Protein AF-G5AAS0-F1 (afdb_monomer_lite)

Foldseek 3Di:
DVVVVVVVVVVVVCVVLVVQPDLVCPCSSPDDDDDDPPDDDDPDDDDDRDCPFFDADPVRHFAKDFDFDWDDVVVVIDTDWAQDPPPVPRDTGTQMDTAGPPDDNVRRHVSSCCVRVVD

pLDDT: mean 81.59, std 11.43, range [56.44, 96.56]

Radius of gyration: 17.6 Å; chains: 1; bounding box: 42×34×51 Å

Secondary structure (DSSP, 8-state):
-HHHHHHHHHHHHHHHHHTT-BTTBTTTT-------TT-----------SSTTB-B-TTSPBPEEE---B--GGGT--B--EEPS-TTT--EE--EEEPBTT--HHHHHHHHHHHHH--

Structure (mmCIF, N/CA/C/O backbone):
data_AF-G5AAS0-F1
#
_entry.id   AF-G5AAS0-F1
#
loop_
_atom_site.group_PDB
_atom_site.id
_atom_site.type_symbol
_atom_site.label_atom_id
_atom_site.label_alt_id
_atom_site.label_comp_id
_atom_site.label_asym_id
_atom_site.label_entity_id
_atom_site.label_seq_id
_atom_site.pdbx_PDB_ins_code
_atom_site.Cartn_x
_atom_site.Cartn_y
_atom_site.Cartn_z
_atom_site.occupancy
_atom_site.B_iso_or_equiv
_atom_site.auth_seq_id
_atom_site.auth_comp_id
_atom_site.auth_asym_id
_atom_site.auth_atom_id
_atom_site.pdbx_PDB_model_num
ATOM 1 N N . LEU A 1 1 ? -6.995 14.935 20.006 1.00 58.88 1 LEU A N 1
ATOM 2 C CA . LEU A 1 1 ? -5.768 15.467 20.658 1.00 58.88 1 LEU A CA 1
ATOM 3 C C . LEU A 1 1 ? -5.071 14.460 21.585 1.00 58.88 1 LEU A C 1
ATOM 5 O O . LEU A 1 1 ? -3.894 14.209 21.370 1.00 58.88 1 LEU A O 1
ATOM 9 N N . LYS A 1 2 ? -5.750 13.824 22.557 1.00 69.69 2 LYS A N 1
ATOM 10 C CA . LYS A 1 2 ? -5.108 12.849 23.477 1.00 69.69 2 LYS A CA 1
ATOM 11 C C . LYS A 1 2 ? -4.458 11.636 22.783 1.00 69.69 2 LYS A C 1
ATOM 13 O O . LYS A 1 2 ? -3.376 11.229 23.184 1.00 69.69 2 LYS A O 1
ATOM 18 N N . GLN A 1 3 ? -5.085 11.075 21.743 1.00 65.00 3 GLN A N 1
ATOM 19 C CA . GLN A 1 3 ? -4.512 9.955 20.975 1.00 65.00 3 GLN A CA 1
ATOM 20 C C . GLN A 1 3 ? -3.241 10.347 20.219 1.00 65.00 3 GLN A C 1
ATOM 22 O O . GLN A 1 3 ? -2.258 9.625 20.298 1.00 65.00 3 GLN A O 1
ATOM 27 N N . LEU A 1 4 ? -3.235 11.506 19.553 1.00 66.12 4 LEU A N 1
ATOM 28 C CA . LEU A 1 4 ? -2.050 12.005 18.848 1.00 66.12 4 LEU A CA 1
ATOM 29 C C . LEU A 1 4 ? -0.870 12.184 19.808 1.00 66.12 4 LEU A C 1
ATOM 31 O O . LEU A 1 4 ? 0.229 11.744 19.508 1.00 66.12 4 LEU A O 1
ATOM 35 N N . ARG A 1 5 ? -1.113 12.726 21.009 1.00 76.19 5 ARG A N 1
ATOM 36 C CA . ARG A 1 5 ? -0.064 12.867 22.028 1.00 76.19 5 ARG A CA 1
ATOM 37 C C . ARG A 1 5 ? 0.500 11.511 22.480 1.00 76.19 5 ARG A C 1
ATOM 39 O O . ARG A 1 5 ? 1.712 11.368 22.553 1.00 76.19 5 ARG A O 1
ATOM 46 N N . LYS A 1 6 ? -0.354 10.502 22.695 1.00 79.19 6 LYS A N 1
ATOM 47 C CA . LYS A 1 6 ? 0.100 9.129 22.995 1.00 79.19 6 LYS A CA 1
ATOM 48 C C . LYS A 1 6 ? 0.942 8.530 21.865 1.00 79.19 6 LYS A C 1
ATOM 50 O O . LYS A 1 6 ? 1.902 7.820 22.140 1.00 79.19 6 LYS A O 1
ATOM 55 N N . VAL A 1 7 ? 0.584 8.801 20.609 1.00 74.44 7 VAL A N 1
ATOM 56 C CA . VAL A 1 7 ? 1.357 8.351 19.441 1.00 74.44 7 VAL A CA 1
ATOM 57 C C . VAL A 1 7 ? 2.729 9.025 19.408 1.00 74.44 7 VAL A C 1
ATOM 59 O O . VAL A 1 7 ? 3.719 8.332 19.206 1.00 74.44 7 VAL A O 1
ATOM 62 N N . GLU A 1 8 ? 2.818 10.330 19.673 1.00 78.19 8 GLU A N 1
ATOM 63 C CA . GLU A 1 8 ? 4.103 11.045 19.745 1.00 78.19 8 GLU A CA 1
ATOM 64 C C . GLU A 1 8 ? 4.990 10.556 20.902 1.00 78.19 8 GLU A C 1
ATOM 66 O O . GLU A 1 8 ? 6.176 10.289 20.713 1.00 78.19 8 GLU A O 1
ATOM 71 N N . GLU A 1 9 ? 4.416 10.341 22.089 1.00 84.94 9 GLU A N 1
ATOM 72 C CA . GLU A 1 9 ? 5.125 9.745 23.231 1.00 84.94 9 GLU A CA 1
ATOM 73 C C . GLU A 1 9 ? 5.651 8.338 22.909 1.00 84.94 9 GLU A C 1
ATOM 75 O O . GLU A 1 9 ? 6.743 7.959 23.337 1.00 84.94 9 GLU A O 1
ATOM 80 N N . GLN A 1 10 ? 4.887 7.558 22.142 1.00 78.50 10 GLN A N 1
ATOM 81 C CA . GLN A 1 10 ? 5.294 6.231 21.696 1.00 78.50 10 GLN A CA 1
ATOM 82 C C . GLN A 1 10 ? 6.406 6.308 20.636 1.00 78.50 10 GLN A C 1
ATOM 84 O O . GLN A 1 10 ? 7.399 5.594 20.764 1.00 78.50 10 GLN A O 1
ATOM 89 N N . ARG A 1 11 ? 6.310 7.232 19.668 1.00 74.56 11 ARG A N 1
ATOM 90 C CA . ARG A 1 11 ? 7.353 7.499 18.657 1.00 74.56 11 ARG A CA 1
ATOM 91 C C . ARG A 1 11 ? 8.693 7.855 19.293 1.00 74.56 11 ARG A C 1
ATOM 93 O O . ARG A 1 11 ? 9.719 7.336 18.865 1.00 74.56 11 ARG A O 1
ATOM 100 N N . LEU A 1 12 ? 8.683 8.671 20.349 1.00 79.44 12 LEU A N 1
ATOM 101 C CA . LEU A 1 12 ? 9.891 9.018 21.102 1.00 79.44 12 LEU A CA 1
ATOM 102 C C . LEU A 1 12 ? 10.565 7.789 21.731 1.00 79.44 12 LEU A C 1
ATOM 104 O O . LEU A 1 12 ? 11.788 7.689 21.734 1.00 79.44 12 LEU A O 1
ATOM 108 N N . LYS A 1 13 ? 9.778 6.828 22.229 1.00 80.44 13 LYS A N 1
ATOM 109 C CA . LYS A 1 13 ? 10.299 5.566 22.785 1.00 80.44 13 LYS A CA 1
ATOM 110 C C . LYS A 1 13 ? 10.826 4.616 21.710 1.00 80.44 13 LYS A C 1
ATOM 112 O O . LYS A 1 13 ? 11.687 3.794 22.005 1.00 80.44 13 LYS A O 1
ATOM 117 N N . ASP A 1 14 ? 10.308 4.718 20.490 1.00 74.62 14 ASP A N 1
ATOM 118 C CA . ASP A 1 14 ? 10.692 3.874 19.358 1.00 74.62 14 ASP A CA 1
ATOM 119 C C . ASP A 1 14 ? 11.914 4.409 18.585 1.00 74.62 14 ASP A C 1
ATOM 121 O O . ASP A 1 14 ? 12.536 3.651 17.839 1.00 74.62 14 ASP A O 1
ATOM 125 N N . LEU A 1 15 ? 12.320 5.668 18.810 1.00 75.31 15 LEU A N 1
ATOM 126 C CA . LEU A 1 15 ? 13.506 6.295 18.201 1.00 75.31 15 LEU A CA 1
ATOM 127 C C . LEU A 1 15 ? 14.783 5.434 18.275 1.00 75.31 15 LEU A C 1
ATOM 129 O O . LEU A 1 15 ? 15.425 5.266 17.238 1.00 75.31 15 LEU A O 1
ATOM 133 N N . PRO A 1 16 ? 15.158 4.830 19.424 1.00 74.62 16 PRO A N 1
ATOM 134 C CA . PRO A 1 16 ? 16.357 3.992 19.501 1.00 74.62 16 PRO A CA 1
ATOM 135 C C . PRO A 1 16 ? 16.281 2.739 18.616 1.00 74.62 16 PRO A C 1
ATOM 137 O O . PRO A 1 16 ? 17.298 2.302 18.085 1.00 74.62 16 PRO A O 1
ATOM 140 N N . LYS A 1 17 ? 15.079 2.179 18.411 1.00 69.88 17 LYS A N 1
ATOM 141 C CA . LYS A 1 17 ? 14.856 1.013 17.539 1.00 69.88 17 LYS A CA 1
ATOM 142 C C . LYS A 1 17 ? 14.802 1.373 16.057 1.00 69.88 17 LYS A C 1
ATOM 144 O O . LYS A 1 17 ? 15.047 0.513 15.216 1.00 69.88 17 LYS A O 1
ATOM 149 N N . MET A 1 18 ? 14.540 2.634 15.708 1.00 64.81 18 MET A N 1
ATOM 150 C CA . MET A 1 18 ? 14.600 3.061 14.306 1.00 64.81 18 MET A CA 1
ATOM 151 C C . MET A 1 18 ? 16.012 2.915 13.718 1.00 64.81 18 MET A C 1
ATOM 153 O O . MET A 1 18 ? 16.142 2.626 12.532 1.00 64.81 18 MET A O 1
ATOM 157 N N . GLY A 1 19 ? 17.061 3.031 14.542 1.00 64.75 19 GLY A N 1
ATOM 158 C CA . GLY A 1 19 ? 18.450 2.808 14.122 1.00 64.75 19 GLY A CA 1
ATOM 159 C C . GLY A 1 19 ? 18.798 1.345 13.815 1.00 64.75 19 GLY A C 1
ATOM 160 O O . GLY A 1 19 ? 19.722 1.092 13.047 1.00 64.75 19 GLY A O 1
ATOM 161 N N . SER A 1 20 ? 18.049 0.378 14.361 1.00 64.12 20 SER A N 1
ATOM 162 C CA . SER A 1 20 ? 18.234 -1.059 14.092 1.00 64.12 20 SER A CA 1
ATOM 163 C C . SER A 1 20 ? 17.475 -1.558 12.857 1.00 64.12 20 SER A C 1
ATOM 165 O O . SER A 1 20 ? 17.604 -2.723 12.476 1.00 64.12 20 SER A O 1
ATOM 167 N N . VAL A 1 21 ? 16.691 -0.693 12.206 1.00 62.81 21 VAL A N 1
ATOM 168 C CA . VAL A 1 21 ? 15.961 -1.040 10.983 1.00 62.81 21 VAL A CA 1
ATOM 169 C C . VAL A 1 21 ? 16.899 -0.951 9.793 1.00 62.81 21 VAL A C 1
ATOM 171 O O . VAL A 1 21 ? 17.260 0.131 9.333 1.00 62.81 21 VAL A O 1
ATOM 174 N N . THR A 1 22 ? 17.259 -2.103 9.241 1.00 64.56 22 THR A N 1
ATOM 175 C CA . THR A 1 22 ? 17.986 -2.170 7.975 1.00 64.56 22 THR A CA 1
ATOM 176 C C . THR A 1 22 ? 17.201 -3.002 6.975 1.00 64.56 22 THR A C 1
ATOM 178 O O . THR A 1 22 ? 16.403 -3.858 7.345 1.00 64.56 22 THR A O 1
ATOM 181 N N . LYS A 1 23 ? 17.473 -2.819 5.679 1.00 62.03 23 LYS A N 1
ATOM 182 C CA . LYS A 1 23 ? 16.909 -3.697 4.638 1.00 62.03 23 LYS A CA 1
ATOM 183 C C . LYS A 1 23 ? 17.370 -5.158 4.761 1.00 62.03 23 LYS A C 1
ATOM 185 O O . LYS A 1 23 ? 16.825 -6.008 4.071 1.00 62.03 23 LYS A O 1
ATOM 190 N N . ARG A 1 24 ? 18.391 -5.436 5.584 1.00 62.88 24 ARG A N 1
ATOM 191 C CA . ARG A 1 24 ? 18.925 -6.782 5.836 1.00 62.88 24 ARG A CA 1
ATOM 192 C C . ARG A 1 24 ? 18.243 -7.468 7.025 1.00 62.88 24 ARG A C 1
ATOM 194 O O . ARG A 1 24 ? 18.218 -8.688 7.064 1.00 62.88 24 ARG A O 1
ATOM 201 N N . THR A 1 25 ? 17.685 -6.691 7.953 1.00 65.50 25 THR A N 1
ATOM 202 C CA . THR A 1 25 ? 17.013 -7.155 9.178 1.00 65.50 25 THR A CA 1
ATOM 203 C C . THR A 1 25 ? 15.619 -6.518 9.263 1.00 65.50 25 THR A C 1
ATOM 205 O O . THR A 1 25 ? 15.426 -5.513 9.959 1.00 65.50 25 THR A O 1
ATOM 208 N N . PRO A 1 26 ? 14.636 -7.043 8.502 1.00 61.72 26 PRO A N 1
ATOM 209 C CA . PRO A 1 26 ? 13.294 -6.456 8.399 1.00 61.72 26 PRO A CA 1
ATOM 210 C C . PRO A 1 26 ? 12.490 -6.547 9.709 1.00 61.72 26 PRO A C 1
ATOM 212 O O . PRO A 1 26 ? 11.429 -5.944 9.845 1.00 61.72 26 PRO A O 1
ATOM 215 N N . ASP A 1 27 ? 12.994 -7.292 10.685 1.00 68.75 27 ASP A N 1
ATOM 216 C CA . ASP A 1 27 ? 12.427 -7.538 12.002 1.00 68.75 27 ASP A CA 1
ATOM 217 C C . ASP A 1 27 ? 12.961 -6.607 13.101 1.00 68.75 27 ASP A C 1
ATOM 219 O O . ASP A 1 27 ? 12.509 -6.710 14.238 1.00 68.75 27 ASP A O 1
ATOM 223 N N . GLY A 1 28 ? 13.842 -5.648 12.788 1.00 67.81 28 GLY A N 1
ATOM 224 C CA . GLY A 1 28 ? 14.467 -4.760 13.783 1.00 67.81 28 GLY A CA 1
ATOM 225 C C . GLY A 1 28 ? 13.495 -3.920 14.634 1.00 67.81 28 GLY A C 1
ATOM 226 O O . GLY A 1 28 ? 13.871 -3.433 15.698 1.00 67.81 28 GLY A O 1
ATOM 227 N N . MET A 1 29 ? 12.234 -3.773 14.205 1.00 71.00 29 MET A N 1
ATOM 228 C CA . MET A 1 29 ? 11.169 -3.122 14.988 1.00 71.00 29 MET A CA 1
ATOM 229 C C . MET A 1 29 ? 10.357 -4.083 15.868 1.00 71.00 29 MET A C 1
ATOM 231 O O . MET A 1 29 ? 9.565 -3.620 16.695 1.00 71.00 29 MET A O 1
ATOM 235 N N . ARG A 1 30 ? 10.513 -5.406 15.716 1.00 74.75 30 ARG A N 1
ATOM 236 C CA . ARG A 1 30 ? 9.763 -6.389 16.506 1.00 74.75 30 ARG A CA 1
ATOM 237 C C . ARG A 1 30 ? 10.112 -6.248 17.989 1.00 74.75 30 ARG A C 1
ATOM 239 O O . ARG A 1 30 ? 11.213 -5.852 18.389 1.00 74.75 30 ARG A O 1
ATOM 246 N N . ARG A 1 31 ? 9.120 -6.512 18.832 1.00 76.50 31 ARG A N 1
ATOM 247 C CA . ARG A 1 31 ? 9.295 -6.630 20.279 1.00 76.50 31 ARG A CA 1
ATOM 248 C C . ARG A 1 31 ? 9.117 -8.092 20.633 1.00 76.50 31 ARG A C 1
ATOM 250 O O . ARG A 1 31 ? 8.169 -8.709 20.153 1.00 76.50 31 ARG A O 1
ATOM 257 N N . GLU A 1 32 ? 10.019 -8.612 21.451 1.00 79.00 32 GLU A N 1
ATOM 258 C CA . GLU A 1 32 ? 9.783 -9.887 22.111 1.00 79.00 32 GLU A CA 1
ATOM 259 C C . GLU A 1 32 ? 8.603 -9.707 23.065 1.00 79.00 32 GLU A C 1
ATOM 261 O O . GLU A 1 32 ? 8.519 -8.722 23.805 1.00 79.00 32 GLU A O 1
ATOM 266 N N . ILE A 1 33 ? 7.639 -10.614 22.954 1.00 82.38 33 ILE A N 1
ATOM 267 C CA . ILE A 1 33 ? 6.451 -10.662 23.797 1.00 82.38 33 ILE A CA 1
ATOM 268 C C . ILE A 1 33 ? 6.447 -12.051 24.415 1.00 82.38 33 ILE A C 1
ATOM 270 O O . ILE A 1 33 ? 6.367 -13.042 23.689 1.00 82.38 33 ILE A O 1
ATOM 274 N N . GLU A 1 34 ? 6.526 -12.107 25.741 1.00 89.06 34 GLU A N 1
ATOM 275 C CA . GLU A 1 34 ? 6.432 -1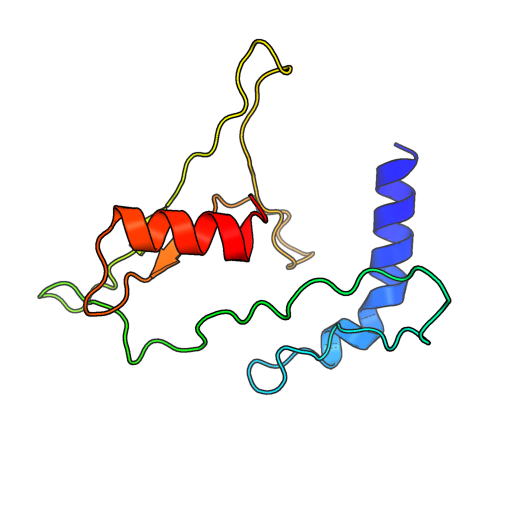3.361 26.482 1.00 89.06 34 GLU A CA 1
ATOM 276 C C . GLU A 1 34 ? 5.054 -14.008 26.260 1.00 89.06 34 GLU A C 1
ATOM 278 O O . GLU A 1 34 ? 4.031 -13.327 26.424 1.00 89.06 34 GLU A O 1
ATOM 283 N N . PRO A 1 35 ? 4.986 -15.298 25.879 1.00 90.44 35 PRO A N 1
ATOM 284 C CA . PRO A 1 35 ? 3.715 -15.981 25.681 1.00 90.44 35 PRO A CA 1
ATOM 285 C C . PRO A 1 35 ? 2.860 -16.010 26.955 1.00 90.44 35 PRO A C 1
ATOM 287 O O . PRO A 1 35 ? 3.349 -16.313 28.041 1.00 90.44 35 PRO A O 1
ATOM 290 N N . TYR A 1 36 ? 1.555 -15.761 26.814 1.00 89.94 36 TYR A N 1
ATOM 291 C CA . TYR A 1 36 ? 0.582 -15.855 27.910 1.00 89.94 36 TYR A CA 1
ATOM 292 C C . TYR A 1 36 ? -0.665 -16.664 27.507 1.00 89.94 36 TYR A C 1
ATOM 294 O O . TYR A 1 36 ? -0.988 -16.753 26.315 1.00 89.94 36 TYR A O 1
ATOM 302 N N . PRO A 1 37 ? -1.389 -17.274 28.470 1.00 92.62 37 PRO A N 1
ATOM 303 C CA . PRO A 1 37 ? -2.573 -18.079 28.174 1.00 92.62 37 PRO A CA 1
ATOM 304 C C . PRO A 1 37 ? -3.627 -17.295 27.379 1.00 92.62 37 PRO A C 1
ATOM 306 O O . PRO A 1 37 ? -4.013 -16.192 27.759 1.00 92.62 37 PRO A O 1
ATOM 309 N N . GLY A 1 38 ? -4.098 -17.868 26.268 1.00 91.62 38 GLY A N 1
ATOM 310 C CA . GLY A 1 38 ? -5.077 -17.231 25.376 1.00 91.62 38 GLY A CA 1
ATOM 311 C C . GLY A 1 38 ? -4.490 -16.266 24.335 1.00 91.62 38 GLY A C 1
ATOM 312 O O . GLY A 1 38 ? -5.255 -15.686 23.561 1.00 91.62 38 GLY A O 1
ATOM 313 N N . MET A 1 39 ? -3.162 -16.104 24.270 1.00 88.62 39 MET A N 1
ATOM 314 C CA . MET A 1 39 ? -2.500 -15.286 23.250 1.00 88.62 39 MET A CA 1
ATOM 315 C C . MET A 1 39 ? -2.773 -15.828 21.838 1.00 88.62 39 MET A C 1
ATOM 317 O O . MET A 1 39 ? -2.477 -16.980 21.526 1.00 88.62 39 MET A O 1
ATOM 321 N N . LYS A 1 40 ? -3.308 -14.974 20.957 1.00 85.94 40 LYS A N 1
ATOM 322 C CA . LYS A 1 40 ? -3.434 -15.267 19.523 1.00 85.94 40 LYS A CA 1
ATOM 323 C C . LYS A 1 40 ? -2.193 -14.761 18.797 1.00 85.94 40 LYS A C 1
ATOM 325 O O . LYS A 1 40 ? -1.903 -13.569 18.839 1.00 85.94 40 LYS A O 1
ATOM 330 N N . VAL A 1 41 ? -1.490 -15.657 18.112 1.00 79.44 41 VAL A N 1
ATOM 331 C CA . VAL A 1 41 ? -0.336 -15.306 17.277 1.00 79.44 41 VAL A CA 1
ATOM 332 C C . VAL A 1 41 ? -0.820 -15.115 15.848 1.00 79.44 41 VAL A C 1
ATOM 334 O O . VAL A 1 41 ? -1.316 -16.053 15.225 1.00 79.44 41 VAL A O 1
ATOM 337 N N . ALA A 1 42 ? -0.713 -13.890 15.335 1.00 74.50 42 ALA A N 1
ATOM 338 C CA . ALA A 1 42 ? -0.946 -13.644 13.919 1.00 74.50 42 ALA A CA 1
ATOM 339 C C . ALA A 1 42 ? 0.140 -14.362 13.095 1.00 74.50 42 ALA A C 1
ATOM 341 O O . ALA A 1 42 ? 1.303 -14.373 13.512 1.00 74.50 42 ALA A O 1
ATOM 342 N N . PRO A 1 43 ? -0.201 -14.961 11.940 1.00 70.69 43 PRO A N 1
ATOM 343 C CA . PRO A 1 43 ? 0.804 -15.539 11.060 1.00 70.69 43 PRO A CA 1
ATOM 344 C C . PRO A 1 43 ? 1.822 -14.468 10.660 1.00 70.69 43 PRO A C 1
ATOM 346 O O . PRO A 1 43 ? 1.471 -13.307 10.441 1.00 70.69 43 PRO A O 1
ATOM 349 N N . THR A 1 44 ? 3.092 -14.863 10.564 1.00 67.56 44 THR A N 1
ATOM 350 C CA . THR A 1 44 ? 4.133 -13.950 10.091 1.00 67.56 44 THR A CA 1
ATOM 351 C C . THR A 1 44 ? 3.885 -13.651 8.618 1.00 67.56 44 THR A C 1
ATOM 353 O O . THR A 1 44 ? 4.084 -14.515 7.770 1.00 67.56 44 THR A O 1
ATOM 356 N N . LEU A 1 45 ? 3.456 -12.426 8.321 1.00 63.72 45 LEU A N 1
ATOM 357 C CA . LEU A 1 45 ? 3.430 -11.907 6.960 1.00 63.72 45 LEU A CA 1
ATOM 358 C C . LEU A 1 45 ? 4.833 -11.408 6.608 1.00 63.72 45 LEU A C 1
ATOM 360 O O . LEU A 1 45 ? 5.473 -10.707 7.398 1.00 63.72 45 LEU A O 1
ATOM 364 N N . THR A 1 46 ? 5.323 -11.800 5.439 1.00 61.47 46 THR A N 1
ATOM 365 C CA . THR A 1 46 ? 6.596 -11.340 4.883 1.00 61.47 46 THR A CA 1
ATOM 366 C C . THR A 1 46 ? 6.314 -10.552 3.621 1.00 61.47 46 THR A C 1
ATOM 368 O O . THR A 1 46 ? 5.598 -11.046 2.754 1.00 61.47 46 THR A O 1
ATOM 371 N N . SER A 1 47 ? 6.898 -9.364 3.506 1.00 61.84 47 SER A N 1
ATOM 372 C CA . SER A 1 47 ? 6.884 -8.623 2.248 1.00 61.84 47 SER A CA 1
ATOM 373 C C . SER A 1 47 ? 7.928 -9.167 1.287 1.00 61.84 47 SER A C 1
ATOM 375 O O . SER A 1 47 ? 9.004 -9.601 1.710 1.00 61.84 47 SER A O 1
ATOM 377 N N . ASN A 1 48 ? 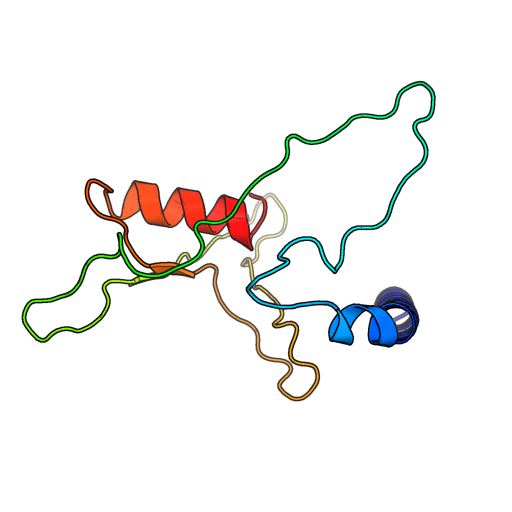7.641 -9.084 -0.009 1.00 64.75 48 ASN A N 1
ATOM 378 C CA . ASN A 1 48 ? 8.641 -9.345 -1.036 1.00 64.75 48 ASN A CA 1
ATOM 379 C C . ASN A 1 48 ? 9.715 -8.249 -0.973 1.00 64.75 48 ASN A C 1
ATOM 381 O O . ASN A 1 48 ? 9.449 -7.065 -1.188 1.00 64.75 48 ASN A O 1
ATOM 385 N N . ILE A 1 49 ? 10.950 -8.635 -0.644 1.00 65.44 49 ILE A N 1
ATOM 386 C CA . ILE A 1 49 ? 12.081 -7.709 -0.556 1.00 65.44 49 ILE A CA 1
ATOM 387 C C . ILE A 1 49 ? 12.921 -7.845 -1.820 1.00 65.44 49 ILE A C 1
ATOM 389 O O . ILE A 1 49 ? 13.495 -8.894 -2.091 1.00 65.44 49 ILE A O 1
ATOM 393 N N . GLY A 1 50 ? 13.056 -6.747 -2.559 1.00 70.31 50 GLY A N 1
ATOM 394 C CA . GLY A 1 50 ? 13.912 -6.682 -3.740 1.00 70.31 50 GLY A CA 1
ATOM 395 C C . GLY A 1 50 ? 13.155 -6.255 -4.988 1.00 70.31 50 GLY A C 1
ATOM 396 O O . GLY A 1 50 ? 12.042 -5.742 -4.920 1.00 70.31 50 GLY A O 1
ATOM 397 N N . ARG A 1 51 ? 13.826 -6.382 -6.134 1.00 81.25 51 ARG A N 1
ATOM 398 C CA . ARG A 1 51 ? 13.285 -6.017 -7.455 1.00 81.25 51 ARG A CA 1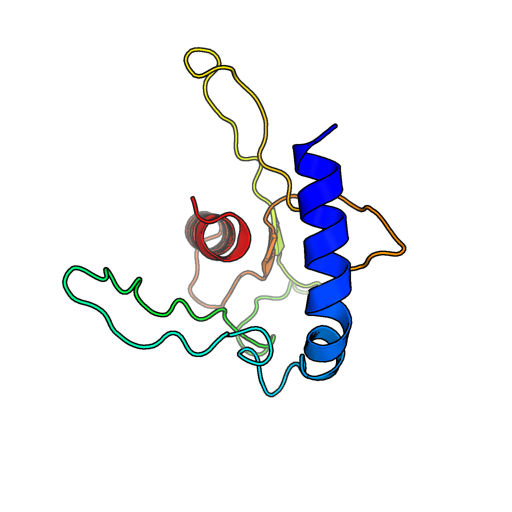
ATOM 399 C C . ARG A 1 51 ? 13.555 -7.079 -8.522 1.00 81.25 51 ARG A C 1
ATOM 401 O O . ARG A 1 51 ? 13.250 -6.835 -9.681 1.00 81.25 51 ARG A O 1
ATOM 408 N N . ALA A 1 52 ? 14.165 -8.205 -8.145 1.00 81.44 52 ALA A N 1
ATOM 409 C CA . ALA A 1 52 ? 14.606 -9.235 -9.084 1.00 81.44 52 ALA A CA 1
ATOM 410 C C . ALA A 1 52 ? 13.427 -9.824 -9.868 1.00 81.44 52 ALA A C 1
ATOM 412 O O . ALA A 1 52 ? 13.520 -9.993 -11.078 1.00 81.44 52 ALA A O 1
ATOM 413 N N . ASP A 1 53 ? 12.301 -10.023 -9.185 1.00 84.31 53 ASP A N 1
ATOM 414 C CA . ASP A 1 53 ? 11.104 -10.614 -9.777 1.00 84.31 53 ASP A CA 1
ATOM 415 C C . ASP A 1 53 ? 10.116 -9.571 -10.313 1.00 84.31 53 ASP A C 1
ATOM 417 O O . ASP A 1 53 ? 9.071 -9.944 -10.840 1.00 84.31 53 ASP A O 1
ATOM 421 N N . GLN A 1 54 ? 10.428 -8.272 -10.250 1.00 87.62 54 GLN A N 1
ATOM 422 C CA . GLN A 1 54 ? 9.517 -7.217 -10.705 1.00 87.62 54 GLN A CA 1
ATOM 423 C C . GLN A 1 54 ? 9.487 -7.097 -12.229 1.00 87.62 54 GLN A C 1
ATOM 425 O O . GLN A 1 54 ? 10.462 -7.370 -12.927 1.00 87.62 54 GLN A O 1
ATOM 430 N N . ARG A 1 55 ? 8.345 -6.661 -12.753 1.00 90.81 55 ARG A N 1
ATOM 431 C CA . ARG A 1 55 ? 8.132 -6.389 -14.170 1.00 90.81 55 ARG A CA 1
ATOM 432 C C . ARG A 1 55 ? 8.599 -4.993 -14.535 1.00 90.81 55 ARG A C 1
ATOM 434 O O . ARG A 1 55 ? 8.411 -4.023 -13.793 1.00 90.81 55 ARG A O 1
ATOM 441 N N . PHE A 1 56 ? 9.121 -4.904 -15.748 1.00 91.62 56 PHE A N 1
ATOM 442 C CA . PHE A 1 56 ? 9.568 -3.665 -16.352 1.00 91.62 56 PHE A CA 1
ATOM 443 C C . PHE A 1 56 ? 8.893 -3.484 -17.712 1.00 91.62 56 PHE A C 1
ATOM 445 O O . PHE A 1 56 ? 8.611 -4.454 -18.416 1.00 91.62 56 PHE A O 1
ATOM 452 N N . THR A 1 57 ? 8.598 -2.238 -18.059 1.00 90.88 57 THR A N 1
ATOM 453 C CA . THR A 1 57 ? 8.183 -1.829 -19.397 1.00 90.88 57 THR A CA 1
ATOM 454 C C . THR A 1 57 ? 9.364 -1.941 -20.367 1.00 90.88 57 THR A C 1
ATOM 456 O O . THR A 1 57 ? 10.512 -2.104 -19.953 1.00 90.88 57 THR A O 1
ATOM 459 N N . ALA A 1 58 ? 9.097 -1.877 -21.675 1.00 91.06 58 ALA A N 1
ATOM 460 C CA . ALA A 1 58 ? 10.127 -2.062 -22.705 1.00 91.06 58 ALA A CA 1
ATOM 461 C C . ALA A 1 58 ? 11.268 -1.025 -22.633 1.00 91.06 58 ALA A C 1
ATOM 463 O O . ALA A 1 58 ? 12.397 -1.316 -23.010 1.00 91.06 58 ALA A O 1
ATOM 464 N N . ASP A 1 59 ? 10.979 0.167 -22.115 1.00 94.38 59 ASP A N 1
ATOM 465 C CA . ASP A 1 59 ? 11.921 1.257 -21.845 1.00 94.38 59 ASP A CA 1
ATOM 466 C C . ASP A 1 59 ? 12.625 1.138 -20.477 1.00 94.38 59 ASP A C 1
ATOM 468 O O . ASP A 1 59 ? 13.367 2.032 -20.077 1.00 94.38 59 ASP A O 1
ATOM 472 N N . GLY A 1 60 ? 12.414 0.040 -19.743 1.00 90.12 60 GLY A N 1
ATOM 473 C CA . GLY A 1 60 ? 13.040 -0.216 -18.443 1.00 90.12 60 GLY A CA 1
ATOM 474 C C . GLY A 1 60 ? 12.347 0.464 -17.258 1.00 90.12 60 GLY A C 1
ATOM 475 O O . GLY A 1 60 ? 12.846 0.401 -16.131 1.00 90.12 60 GLY A O 1
ATOM 476 N N . GLY A 1 61 ? 11.191 1.095 -17.474 1.00 90.38 61 GLY A N 1
ATOM 477 C CA . GLY A 1 61 ? 10.352 1.633 -16.408 1.00 90.38 61 GLY A CA 1
ATOM 478 C C . GLY A 1 61 ? 9.770 0.518 -15.540 1.00 90.38 61 GLY A C 1
ATOM 479 O O . GLY A 1 61 ? 9.337 -0.519 -16.029 1.00 90.38 61 GLY A O 1
ATOM 480 N N . ARG A 1 62 ? 9.743 0.695 -14.217 1.00 90.44 62 ARG A N 1
ATOM 481 C CA . ARG A 1 62 ? 9.131 -0.311 -13.342 1.00 90.44 62 ARG A CA 1
ATOM 482 C C . ARG A 1 62 ? 7.611 -0.264 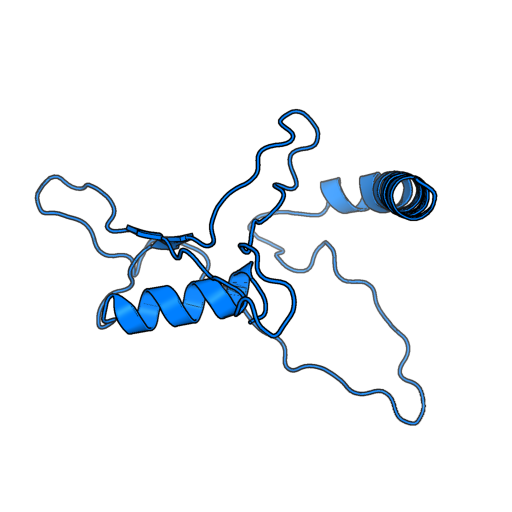-13.470 1.00 90.44 62 ARG A C 1
ATOM 484 O O . ARG A 1 62 ? 7.018 0.797 -13.292 1.00 90.44 62 ARG A O 1
ATOM 491 N N . MET A 1 63 ? 6.985 -1.419 -13.675 1.00 92.25 63 MET A N 1
ATOM 492 C CA . MET A 1 63 ? 5.531 -1.522 -13.611 1.00 92.25 63 MET A CA 1
ATOM 493 C C . MET A 1 63 ? 5.075 -1.517 -12.153 1.00 92.25 63 MET A C 1
ATOM 495 O O . MET A 1 63 ? 5.526 -2.333 -11.347 1.00 92.25 63 MET A O 1
ATOM 499 N N . THR A 1 64 ? 4.191 -0.582 -11.823 1.00 91.88 64 THR A N 1
ATOM 500 C CA . THR A 1 64 ? 3.669 -0.399 -10.469 1.00 91.88 64 THR A CA 1
ATOM 501 C C . THR A 1 64 ? 2.168 -0.208 -10.482 1.00 91.88 64 THR A C 1
ATOM 503 O O . THR A 1 64 ? 1.619 0.433 -11.379 1.00 91.88 64 THR A O 1
ATOM 506 N N . GLU A 1 65 ? 1.532 -0.680 -9.429 1.00 91.50 65 GLU A N 1
ATOM 507 C CA . GLU A 1 65 ? 0.118 -0.531 -9.145 1.00 91.50 65 GLU A CA 1
ATOM 508 C C . GLU A 1 65 ? -0.099 0.334 -7.906 1.00 91.50 65 GLU A C 1
ATOM 510 O O . GLU A 1 65 ? 0.778 0.491 -7.057 1.00 91.50 65 GLU A O 1
ATOM 515 N N . CYS A 1 66 ? -1.288 0.917 -7.816 1.00 93.31 66 CYS A N 1
ATOM 516 C CA . CYS A 1 66 ? -1.698 1.771 -6.716 1.00 93.31 66 CYS A CA 1
ATOM 517 C C . CYS A 1 66 ? -3.186 1.547 -6.458 1.00 93.31 66 CYS A C 1
ATOM 519 O O . CYS A 1 66 ? -3.988 1.563 -7.396 1.00 93.31 66 CYS A O 1
ATOM 521 N N . ALA A 1 67 ? -3.555 1.329 -5.199 1.00 94.50 67 ALA A N 1
ATOM 522 C CA . ALA A 1 67 ? -4.930 1.071 -4.802 1.00 94.50 67 ALA A CA 1
ATOM 523 C C . ALA A 1 67 ? -5.571 2.310 -4.172 1.00 94.50 67 ALA A C 1
ATOM 525 O O . ALA A 1 67 ? -5.020 2.915 -3.256 1.00 94.50 67 ALA A O 1
ATOM 526 N N . VAL A 1 68 ? -6.799 2.625 -4.584 1.00 94.81 68 VAL A N 1
ATOM 527 C CA . VAL A 1 68 ? -7.675 3.546 -3.849 1.00 94.81 68 VAL A CA 1
ATOM 528 C C . VAL A 1 68 ? -8.692 2.708 -3.087 1.00 94.81 68 VAL A C 1
ATOM 530 O O . VAL A 1 68 ? -9.692 2.259 -3.644 1.00 94.81 68 VAL A O 1
ATOM 533 N N . VAL A 1 69 ? -8.417 2.461 -1.808 1.00 94.50 69 VAL A N 1
ATOM 534 C CA . VAL A 1 69 ? -9.305 1.670 -0.948 1.00 94.50 69 VAL A CA 1
ATOM 535 C C . VAL A 1 69 ? -10.304 2.603 -0.282 1.00 94.50 69 VAL A C 1
ATOM 537 O O . VAL A 1 69 ? -9.916 3.591 0.343 1.00 94.50 69 VAL A O 1
ATOM 540 N N . THR A 1 70 ? -11.591 2.285 -0.419 1.00 94.69 70 THR A N 1
ATOM 541 C CA . THR A 1 70 ? -12.686 3.075 0.149 1.00 94.69 70 THR A CA 1
ATOM 542 C C . THR A 1 70 ? -13.450 2.279 1.190 1.00 94.69 70 THR A C 1
ATOM 544 O O . THR A 1 70 ? -13.623 1.068 1.060 1.00 94.69 70 THR A O 1
ATOM 547 N N . ARG A 1 71 ? -13.938 2.977 2.214 1.00 93.12 71 ARG A N 1
ATOM 548 C CA . ARG A 1 71 ? -14.941 2.445 3.135 1.00 93.12 71 ARG A CA 1
ATOM 549 C C . ARG A 1 71 ? -16.333 2.863 2.650 1.00 93.12 71 ARG A C 1
ATOM 551 O O . ARG A 1 71 ? -16.503 4.040 2.309 1.00 93.12 71 ARG A O 1
ATOM 558 N N . PRO A 1 72 ? -17.335 1.965 2.629 1.00 94.44 72 PRO A N 1
ATOM 559 C CA . PRO A 1 72 ? -18.697 2.321 2.242 1.00 94.44 72 PRO A CA 1
ATOM 560 C C . PRO A 1 72 ? -19.245 3.494 3.062 1.00 94.44 72 PRO A C 1
ATOM 562 O O . PRO A 1 72 ? -18.961 3.628 4.254 1.00 94.44 72 PRO A O 1
ATOM 565 N N . LYS A 1 73 ? -20.084 4.338 2.445 1.00 94.75 73 LYS A N 1
ATOM 566 C CA . LYS A 1 73 ? -20.727 5.463 3.151 1.00 94.75 73 LYS A CA 1
ATOM 567 C C . LYS A 1 73 ? -21.576 4.999 4.340 1.00 94.75 73 LYS A C 1
ATOM 569 O O . LYS A 1 73 ? -21.603 5.688 5.353 1.00 94.75 73 LYS A O 1
ATOM 574 N N . SER A 1 74 ? -22.208 3.828 4.237 1.00 96.56 74 SER A N 1
ATOM 575 C CA . SER A 1 74 ? -22.976 3.192 5.319 1.00 96.56 74 SER A CA 1
ATOM 576 C C . SER A 1 74 ? -22.138 2.876 6.562 1.00 96.56 74 SER A C 1
ATOM 578 O O . SER A 1 74 ? -22.680 2.813 7.657 1.00 96.56 74 SER A O 1
ATOM 580 N N . GLU A 1 75 ? -20.821 2.728 6.410 1.00 92.38 75 GLU A N 1
ATOM 581 C CA . GLU A 1 75 ? -19.863 2.467 7.493 1.00 92.38 75 GLU A CA 1
ATOM 582 C C . GLU A 1 75 ? -19.054 3.726 7.865 1.00 92.38 75 GLU A C 1
ATOM 584 O O . GLU A 1 75 ? -17.978 3.653 8.458 1.00 92.38 75 GLU A O 1
ATOM 589 N N . GLY A 1 76 ? -19.553 4.908 7.489 1.00 92.06 76 GLY A N 1
ATOM 590 C CA . GLY A 1 76 ? -18.936 6.201 7.791 1.00 92.06 76 GLY A CA 1
ATOM 591 C C . GLY A 1 76 ? -18.020 6.754 6.698 1.00 92.06 76 GLY A C 1
ATOM 592 O O . GLY A 1 76 ? -17.474 7.841 6.875 1.00 92.06 76 GLY A O 1
ATOM 593 N N . GLY A 1 77 ? -17.855 6.059 5.565 1.00 92.50 77 GLY A N 1
ATOM 594 C CA . GLY A 1 77 ? -17.107 6.563 4.407 1.00 92.50 77 GLY A CA 1
ATOM 595 C C . GLY A 1 77 ? -15.599 6.731 4.642 1.00 92.50 77 GLY A C 1
ATOM 596 O O . GLY A 1 77 ? -15.100 6.543 5.753 1.00 92.50 77 GLY A O 1
ATOM 597 N N . GLY A 1 78 ? -14.855 7.089 3.593 1.00 93.81 78 GLY A N 1
ATOM 598 C CA . GLY A 1 78 ? -13.442 7.480 3.681 1.00 93.81 78 GLY A CA 1
ATOM 599 C C . GLY A 1 78 ? -12.500 6.663 2.798 1.00 93.81 78 GLY A C 1
ATOM 600 O O . GLY A 1 78 ? -12.925 5.728 2.120 1.00 93.81 78 GLY A O 1
ATOM 601 N N . PHE A 1 79 ? -11.222 7.043 2.828 1.00 94.88 79 PHE A N 1
ATOM 602 C CA . PHE A 1 79 ? -10.137 6.435 2.057 1.00 94.88 79 PHE A CA 1
ATOM 603 C C . PHE A 1 79 ? -9.033 5.933 2.987 1.00 94.88 79 PHE A C 1
ATOM 605 O O . PHE A 1 79 ? -8.743 6.571 4.001 1.00 94.88 79 PHE A O 1
ATOM 612 N N . LEU A 1 80 ? -8.399 4.819 2.623 1.00 92.31 80 LEU A N 1
ATOM 613 C CA . LEU A 1 80 ? -7.185 4.360 3.292 1.00 92.31 80 LEU A CA 1
ATOM 614 C C . LEU A 1 80 ? -5.979 5.164 2.797 1.00 92.31 80 LEU A C 1
ATOM 616 O O . LEU A 1 80 ? -5.707 5.211 1.598 1.00 92.31 80 LEU A O 1
ATOM 620 N N . LEU A 1 81 ? -5.239 5.750 3.735 1.00 92.25 81 LEU A N 1
ATOM 621 C CA . LEU A 1 81 ? -3.956 6.399 3.496 1.00 92.25 81 LEU A CA 1
ATOM 622 C C . LEU A 1 81 ? -2.925 5.851 4.478 1.00 92.25 81 LEU A C 1
ATOM 624 O O . LEU A 1 81 ? -3.225 5.626 5.651 1.00 92.25 81 LEU A O 1
ATOM 628 N N . ILE A 1 82 ? -1.701 5.685 3.997 1.00 87.44 82 ILE A N 1
ATOM 629 C CA . ILE A 1 82 ? -0.561 5.218 4.775 1.00 87.44 82 ILE A CA 1
ATOM 630 C C . ILE A 1 82 ? 0.290 6.430 5.132 1.00 87.44 82 ILE A C 1
ATOM 632 O O . ILE A 1 82 ? 0.753 7.154 4.252 1.00 87.44 82 ILE A O 1
ATOM 636 N N . SER A 1 83 ? 0.497 6.660 6.427 1.00 85.06 83 SER A N 1
ATOM 637 C CA . SER A 1 83 ? 1.467 7.652 6.896 1.00 85.06 83 SER A CA 1
ATOM 638 C C . SER A 1 83 ? 2.869 7.093 6.710 1.00 85.06 83 SER A C 1
ATOM 640 O O . SER A 1 83 ? 3.191 6.036 7.255 1.00 85.06 83 SER A O 1
ATOM 642 N N . THR A 1 84 ? 3.732 7.824 6.010 1.00 76.25 84 THR A N 1
ATOM 643 C CA . THR A 1 84 ? 5.143 7.439 5.913 1.00 76.25 84 THR A CA 1
ATOM 644 C C . THR A 1 84 ? 5.816 7.503 7.291 1.00 76.25 84 THR A C 1
ATOM 646 O O . THR A 1 84 ? 5.443 8.300 8.155 1.00 76.25 84 THR A O 1
ATOM 649 N N . SER A 1 85 ? 6.819 6.650 7.511 1.00 68.31 85 SER A N 1
ATOM 650 C CA . SER A 1 85 ? 7.628 6.633 8.740 1.00 68.31 85 SER A CA 1
ATOM 651 C C . SER A 1 85 ? 8.705 7.725 8.777 1.00 68.31 85 SER A C 1
ATOM 653 O O . SER A 1 85 ? 9.374 7.896 9.795 1.00 68.31 85 SER A O 1
ATOM 655 N N . LYS A 1 86 ? 8.876 8.477 7.681 1.00 65.44 86 LYS A N 1
ATOM 656 C CA . LYS A 1 86 ? 9.792 9.616 7.597 1.00 65.44 86 LYS A CA 1
ATOM 657 C C . LYS A 1 86 ? 9.186 10.820 8.315 1.00 65.44 86 LYS A C 1
ATOM 659 O O . LYS A 1 86 ? 8.280 11.479 7.806 1.00 65.44 86 LYS A O 1
ATOM 664 N N . LEU A 1 87 ? 9.692 11.078 9.520 1.00 56.44 87 LEU A N 1
ATOM 665 C CA . LEU A 1 87 ? 9.182 12.102 10.438 1.00 56.44 87 LEU A CA 1
ATOM 666 C C . LEU A 1 87 ? 9.261 13.528 9.871 1.00 56.44 87 LEU A C 1
ATOM 668 O O . LEU A 1 87 ? 8.464 14.378 10.255 1.00 56.44 87 LEU A O 1
ATOM 672 N N . ASP A 1 88 ? 10.188 13.784 8.949 1.00 63.09 88 ASP A N 1
ATOM 673 C CA . ASP A 1 88 ? 10.432 15.097 8.350 1.00 63.09 88 ASP A CA 1
ATOM 674 C C . ASP A 1 88 ? 9.427 15.474 7.254 1.00 63.09 88 ASP A C 1
ATOM 676 O O . ASP A 1 88 ? 9.341 16.646 6.896 1.00 63.09 88 ASP A O 1
ATOM 680 N N . ARG A 1 89 ? 8.669 14.508 6.715 1.00 61.94 89 ARG A N 1
ATOM 681 C CA . ARG A 1 89 ? 7.867 14.736 5.503 1.00 61.94 89 ARG A CA 1
ATOM 682 C C . ARG A 1 89 ? 6.359 14.715 5.696 1.00 61.94 89 ARG A C 1
ATOM 684 O O . ARG A 1 89 ? 5.673 15.261 4.844 1.00 61.94 89 ARG A O 1
ATOM 691 N N . GLN A 1 90 ? 5.836 14.132 6.784 1.00 61.91 90 GLN A N 1
ATOM 692 C CA . 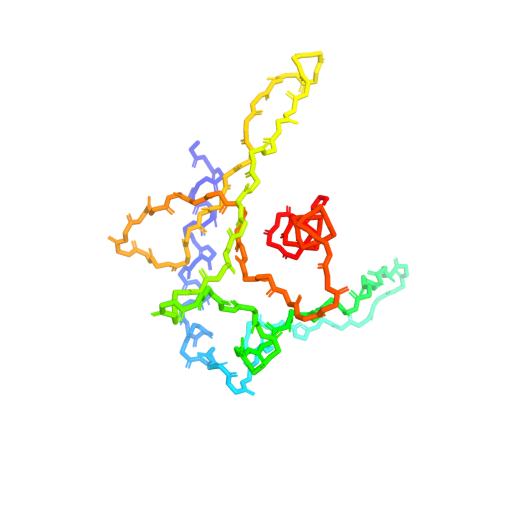GLN A 1 90 ? 4.384 13.979 7.036 1.00 61.91 90 GLN A CA 1
ATOM 693 C C . GLN A 1 90 ? 3.581 13.630 5.762 1.00 61.91 90 GLN A C 1
ATOM 695 O O . GLN A 1 90 ? 2.475 14.116 5.533 1.00 61.91 90 GLN A O 1
ATOM 700 N N . GLU A 1 91 ? 4.172 12.801 4.902 1.00 81.00 91 GLU A N 1
ATOM 701 C CA . GLU A 1 91 ? 3.588 12.425 3.622 1.00 81.00 91 GLU A CA 1
ATOM 702 C C . GLU A 1 91 ? 2.607 11.272 3.842 1.00 81.00 91 GLU A C 1
ATOM 704 O O . GLU A 1 91 ? 2.907 10.309 4.561 1.00 81.00 91 GLU A O 1
ATOM 709 N N . PHE A 1 92 ? 1.446 11.372 3.199 1.00 87.25 92 PHE A N 1
ATOM 710 C CA . PHE A 1 92 ? 0.486 10.286 3.076 1.00 87.25 92 PHE A CA 1
ATOM 711 C C . PHE A 1 92 ? 0.606 9.663 1.693 1.00 87.25 92 PHE A C 1
ATOM 713 O O . PHE A 1 92 ? 0.675 10.371 0.688 1.00 87.25 92 PHE A O 1
ATOM 720 N N . THR A 1 93 ? 0.593 8.338 1.635 1.00 89.38 93 THR A N 1
ATOM 721 C CA . THR A 1 93 ? 0.617 7.595 0.377 1.00 89.38 93 THR A CA 1
ATOM 722 C C . THR A 1 93 ? -0.545 6.623 0.298 1.00 89.38 93 THR A C 1
ATOM 724 O O . THR A 1 93 ? -1.073 6.167 1.310 1.00 89.38 93 THR A O 1
ATOM 727 N N . LEU A 1 94 ? -0.936 6.286 -0.924 1.00 92.75 94 LEU A N 1
ATOM 728 C CA . LEU A 1 94 ? -1.817 5.153 -1.181 1.00 92.75 94 LEU A CA 1
ATOM 729 C C . LEU A 1 94 ? -1.022 3.837 -1.090 1.00 92.75 94 LEU A C 1
ATOM 731 O O . LEU A 1 94 ? 0.189 3.878 -1.340 1.00 92.75 94 LEU A O 1
ATOM 735 N N . PRO A 1 95 ? -1.676 2.701 -0.771 1.00 91.94 95 PRO A N 1
ATOM 736 C CA . PRO A 1 95 ? -1.061 1.383 -0.892 1.00 91.94 95 PRO A CA 1
ATOM 737 C C . PRO A 1 95 ? -0.604 1.153 -2.333 1.00 91.94 95 PRO A C 1
ATOM 739 O O . PRO A 1 95 ? -1.405 1.296 -3.266 1.00 91.94 95 PRO A O 1
ATOM 742 N N . LYS A 1 96 ? 0.680 0.857 -2.532 1.00 91.50 96 LYS A N 1
ATOM 743 C CA . LYS A 1 96 ? 1.262 0.757 -3.878 1.00 91.50 96 LYS A CA 1
ATOM 744 C C . LYS A 1 96 ? 2.496 -0.134 -3.905 1.00 91.50 96 LYS A C 1
ATOM 746 O O . LYS A 1 96 ? 3.326 -0.084 -3.003 1.00 91.50 96 LYS A O 1
ATOM 751 N N . GLY A 1 97 ? 2.695 -0.815 -5.025 1.00 89.81 97 GLY A N 1
ATOM 752 C CA . GLY A 1 97 ? 3.739 -1.823 -5.156 1.00 89.81 97 GLY A CA 1
ATOM 753 C C . GLY A 1 97 ? 4.340 -1.929 -6.535 1.00 89.81 97 GLY A C 1
ATOM 754 O O . GLY A 1 97 ? 4.041 -1.146 -7.435 1.00 89.81 97 GLY A O 1
ATOM 755 N N . GLY A 1 98 ? 5.278 -2.863 -6.658 1.00 90.44 98 GLY A N 1
ATOM 756 C CA . GLY A 1 98 ? 5.772 -3.308 -7.951 1.00 90.44 98 GLY A CA 1
ATOM 757 C C . GLY A 1 98 ? 5.077 -4.599 -8.353 1.00 90.44 98 GLY A C 1
ATOM 758 O O . GLY A 1 98 ? 4.817 -5.461 -7.516 1.00 90.44 98 GLY A O 1
ATOM 759 N N . TRP A 1 99 ? 4.851 -4.743 -9.651 1.00 90.50 99 TRP A N 1
ATOM 760 C CA . TRP A 1 99 ? 4.172 -5.905 -10.191 1.00 90.50 99 TRP A CA 1
ATOM 761 C C . TRP A 1 99 ? 5.163 -7.051 -10.428 1.00 90.50 99 TRP A C 1
ATOM 763 O O . TRP A 1 99 ? 6.088 -6.883 -11.219 1.00 90.50 99 TRP A O 1
ATOM 773 N N . ASP A 1 100 ? 4.979 -8.215 -9.798 1.00 89.69 100 ASP A N 1
ATOM 774 C CA . ASP A 1 100 ? 5.910 -9.347 -9.942 1.00 89.69 100 ASP A CA 1
ATOM 775 C C . ASP A 1 100 ? 5.649 -10.203 -11.210 1.00 89.69 100 ASP A C 1
ATOM 777 O O . ASP A 1 100 ? 4.564 -10.213 -11.815 1.00 89.69 100 ASP A O 1
ATOM 781 N N . HIS A 1 101 ? 6.653 -10.952 -11.670 1.00 85.75 101 HIS A N 1
ATOM 782 C CA . HIS A 1 101 ? 6.530 -11.883 -12.795 1.00 85.75 101 HIS A CA 1
ATOM 783 C C . HIS A 1 101 ? 5.473 -12.962 -12.506 1.00 85.75 101 HIS A C 1
ATOM 785 O O . HIS A 1 101 ? 5.297 -13.429 -11.385 1.00 85.75 101 HIS A O 1
ATOM 791 N N . GLY A 1 102 ? 4.685 -13.324 -13.526 1.00 85.94 102 GLY A N 1
ATOM 792 C CA . GLY A 1 102 ? 3.571 -14.274 -13.368 1.00 85.94 102 GLY A CA 1
ATOM 793 C C . GLY A 1 102 ? 2.362 -13.755 -12.568 1.00 85.94 102 GLY A C 1
ATOM 794 O O . GLY A 1 102 ? 1.388 -14.483 -12.387 1.00 85.94 102 GLY A O 1
ATOM 795 N N . GLU A 1 103 ? 2.380 -12.502 -12.102 1.00 86.62 103 GLU A N 1
ATOM 796 C CA . GLU A 1 103 ? 1.251 -11.872 -11.415 1.00 86.62 103 GLU A CA 1
ATOM 797 C C . GLU A 1 103 ? 0.274 -11.140 -12.358 1.00 86.62 103 GLU A C 1
ATOM 799 O O . GLU A 1 103 ? 0.660 -10.642 -13.409 1.00 86.62 103 GLU A O 1
ATOM 804 N N . SER A 1 104 ? -1.011 -11.032 -11.998 1.00 91.88 104 SER A N 1
ATOM 805 C CA . SER A 1 104 ? -1.959 -10.104 -12.642 1.00 91.88 104 SER A CA 1
ATOM 806 C C . SER A 1 104 ? -2.026 -8.784 -11.864 1.00 91.88 104 SER A C 1
ATOM 808 O O . SER A 1 104 ? -1.821 -8.799 -10.654 1.00 91.88 104 SER A O 1
ATOM 810 N N . VAL A 1 105 ? -2.353 -7.654 -12.502 1.00 91.81 105 VAL A N 1
ATOM 811 C CA . VAL A 1 105 ? -2.402 -6.344 -11.812 1.00 91.81 105 VAL A CA 1
ATOM 812 C C . VAL A 1 105 ? -3.350 -6.373 -10.609 1.00 91.81 105 VAL A C 1
ATOM 814 O O . VAL A 1 105 ? -3.060 -5.815 -9.556 1.00 91.81 105 VAL A O 1
ATOM 817 N N . HIS A 1 106 ? -4.453 -7.115 -10.725 1.00 92.88 106 HIS A N 1
ATOM 818 C CA . HIS A 1 106 ? -5.408 -7.326 -9.642 1.00 92.88 106 HIS A CA 1
ATOM 819 C C . HIS A 1 106 ? -4.809 -8.120 -8.471 1.00 92.88 106 HIS A C 1
ATOM 821 O O . HIS A 1 106 ? -5.074 -7.797 -7.314 1.00 92.88 106 HIS A O 1
ATOM 827 N N . ARG A 1 107 ? -4.003 -9.154 -8.749 1.00 93.00 107 ARG A N 1
ATOM 828 C CA . ARG A 1 107 ? -3.358 -9.956 -7.701 1.00 93.00 107 ARG A CA 1
ATOM 829 C C . ARG A 1 107 ? -2.259 -9.152 -6.992 1.00 93.00 107 ARG A C 1
ATOM 831 O O . ARG A 1 107 ? -2.266 -9.149 -5.765 1.00 93.00 107 ARG A O 1
ATOM 838 N N . ALA A 1 108 ? -1.463 -8.376 -7.735 1.00 92.38 108 ALA A N 1
ATOM 839 C CA . ALA A 1 108 ? -0.477 -7.450 -7.164 1.00 92.38 108 ALA A CA 1
ATOM 840 C C . ALA A 1 108 ? -1.149 -6.417 -6.256 1.00 92.38 108 ALA A C 1
ATOM 842 O O . ALA A 1 108 ? -0.822 -6.302 -5.082 1.00 92.38 108 ALA A O 1
ATOM 843 N N . THR A 1 109 ? -2.207 -5.773 -6.757 1.00 93.31 109 THR A N 1
ATOM 844 C CA . THR A 1 109 ? -2.956 -4.763 -5.996 1.00 93.31 109 THR A CA 1
ATOM 845 C C . THR A 1 109 ?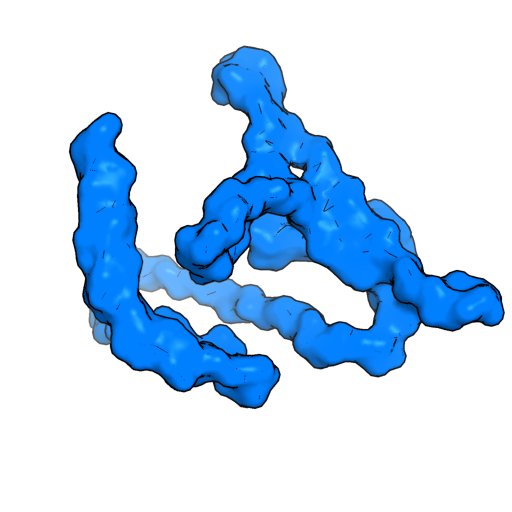 -3.516 -5.338 -4.691 1.00 93.31 109 THR A C 1
ATOM 847 O O . THR A 1 109 ? -3.407 -4.713 -3.640 1.00 93.31 109 THR A O 1
ATOM 850 N N . ARG A 1 110 ? -4.102 -6.546 -4.722 1.00 92.25 110 ARG A N 1
ATOM 851 C CA . ARG A 1 110 ? -4.612 -7.206 -3.506 1.00 92.25 110 ARG A CA 1
ATOM 852 C C . ARG A 1 110 ? -3.508 -7.566 -2.519 1.00 92.25 110 ARG A C 1
ATOM 854 O O . ARG A 1 110 ? -3.747 -7.499 -1.316 1.00 92.25 110 ARG A O 1
ATOM 861 N N . ARG A 1 111 ? -2.348 -7.994 -3.016 1.00 90.75 111 ARG A N 1
ATOM 862 C CA . ARG A 1 111 ? -1.186 -8.311 -2.188 1.00 90.75 111 ARG A CA 1
ATOM 863 C C . ARG A 1 111 ? -0.702 -7.053 -1.459 1.00 90.75 111 ARG A C 1
ATOM 865 O O . ARG A 1 111 ? -0.638 -7.072 -0.237 1.00 90.75 111 ARG A O 1
ATOM 872 N N . GLU A 1 112 ? -0.501 -5.948 -2.173 1.00 90.75 112 GLU A N 1
ATOM 873 C CA . GLU A 1 112 ? -0.042 -4.679 -1.584 1.00 90.75 112 GLU A CA 1
ATOM 874 C C . GLU A 1 112 ? -1.026 -4.082 -0.575 1.00 90.75 112 GLU A C 1
ATOM 876 O O . GLU A 1 112 ? -0.631 -3.620 0.492 1.00 90.75 112 GLU A O 1
ATOM 881 N N . VAL A 1 113 ? -2.331 -4.133 -0.860 1.00 92.06 113 VAL A N 1
ATOM 882 C CA . VAL A 1 113 ? -3.353 -3.654 0.085 1.00 92.06 113 VAL A CA 1
ATOM 883 C C . VAL A 1 113 ? -3.324 -4.448 1.397 1.00 92.06 113 VAL A C 1
ATOM 885 O O . VAL A 1 113 ? -3.468 -3.856 2.467 1.00 92.06 113 VAL A O 1
ATOM 888 N N . ARG A 1 114 ? -3.061 -5.759 1.337 1.00 89.62 114 ARG A N 1
ATOM 889 C CA . ARG A 1 114 ? -2.911 -6.602 2.530 1.00 89.62 114 ARG A CA 1
ATOM 890 C C . ARG A 1 114 ? -1.600 -6.350 3.264 1.00 89.62 114 ARG A C 1
ATOM 892 O O . ARG A 1 114 ? -1.609 -6.274 4.488 1.00 89.62 114 ARG A O 1
ATOM 899 N N . GLU A 1 115 ? -0.492 -6.248 2.533 1.00 86.00 115 GLU A N 1
ATOM 900 C CA . GLU A 1 115 ? 0.844 -6.062 3.108 1.00 86.00 115 GLU A CA 1
ATOM 901 C C . GLU A 1 115 ? 1.014 -4.679 3.749 1.00 86.00 115 GLU A C 1
ATOM 903 O O . GLU A 1 115 ? 1.460 -4.588 4.892 1.00 86.00 115 GLU A O 1
ATOM 908 N N . GLU A 1 116 ? 0.639 -3.607 3.046 1.00 86.38 116 GLU A N 1
ATOM 909 C CA . GLU A 1 116 ? 0.836 -2.234 3.524 1.00 86.38 116 GLU A CA 1
ATOM 910 C C . GLU A 1 116 ? -0.383 -1.688 4.289 1.00 86.38 116 GLU A C 1
ATOM 912 O O . GLU A 1 116 ? -0.238 -0.907 5.231 1.00 86.38 116 GLU A O 1
ATOM 917 N N . GLY A 1 117 ? -1.593 -2.075 3.876 1.00 86.00 117 GLY A N 1
ATOM 918 C CA . GLY A 1 117 ? -2.854 -1.572 4.427 1.00 86.00 117 GLY A CA 1
ATOM 919 C C . GLY A 1 117 ? -3.483 -2.450 5.509 1.00 86.00 117 GLY A C 1
ATOM 920 O O . GLY A 1 117 ? -4.325 -1.963 6.265 1.00 86.00 117 GLY A O 1
ATOM 921 N N . GLY A 1 118 ? -3.089 -3.723 5.599 1.00 83.69 118 GLY A N 1
ATOM 922 C CA . GLY A 1 118 ? -3.638 -4.681 6.562 1.00 83.69 118 GLY A CA 1
ATOM 923 C C . GLY A 1 118 ? -5.106 -5.062 6.327 1.00 83.69 118 GLY A C 1
ATOM 924 O O . GLY A 1 118 ? -5.740 -5.558 7.260 1.00 83.69 118 GLY A O 1
ATOM 925 N N . VAL A 1 119 ? -5.651 -4.817 5.124 1.00 75.81 119 VAL A N 1
ATOM 926 C CA . VAL A 1 119 ? -7.063 -5.072 4.755 1.00 75.81 119 VAL A CA 1
ATOM 927 C C . VAL A 1 119 ? -7.220 -6.019 3.569 1.00 75.81 119 VAL A C 1
ATOM 929 O O . VAL A 1 119 ? -6.300 -6.109 2.729 1.00 75.81 119 VAL A O 1
#

Sequence (119 aa):
LKQLRKVEEQRLKDLPKMGSVTKRTPDGMRREIEPYPGMKVAPTLTSNIGRADQRFTADGGRMTECAVVTRPKSEGGGFLLISTSKLDRQEFTLPKGGWDHGESVHRATRREVREEGGV

Organism: Phytophthora sojae (strain P6497) (NCBI:txid1094619)

InterPro domains:
  IPR000086 NUDIX hydrolase domain [PF00293] (67-119)
  IPR015797 NUDIX hydrolase-like domain superfamily [SSF55811] (64-119)